Protein AF-A0A959SMU6-F1 (afdb_monomer_lite)

Foldseek 3Di:
DDDDPPDPVNVVVPPVVPPPPDDDDDDPDDDDDPDDPDPPPPPPAPPPVDDDLVLLVQLLVCLLPPLPSVCVSCVVPLVSLQRWDDPPPRQIAGSLLNNLLQLVPVSNVVSVVSPHDDDLSNCLLQLVQVVNVVVCVVPPPPQVDAGGPRHGSVSSLVSSLPDPPDDPVSNVSSVSSD

pLDDT: mean 85.76, std 20.73, range [38.62, 98.88]

Secondary structure (DSSP, 8-state):
-------HHHHHHHGGGSSS-S--------------------PPPTTTTSPPHHHHHHHHHHTTT-HHHHHHHHSS-GGGGG-EEE-STT-EEEHHHHHHHTT-HHHHHHHHHTT----HHHHHHTT-HHHHHHHHHHSTTGGGS--GGG--HHHHHHHHHT-TT--HHHHHHHHHH-

Radius of gyration: 25.71 Å; chains: 1; bounding box: 50×58×74 Å

Structure (mmCIF, N/CA/C/O backbone):
data_AF-A0A959SMU6-F1
#
_entry.id   AF-A0A959SMU6-F1
#
loop_
_atom_site.group_PDB
_atom_site.id
_atom_site.type_symbol
_atom_site.label_atom_id
_atom_site.label_alt_id
_atom_site.label_comp_id
_atom_site.label_asym_id
_atom_site.label_entity_id
_atom_site.label_seq_id
_atom_site.pdbx_PDB_ins_code
_atom_site.Cartn_x
_atom_site.Cartn_y
_atom_site.Cartn_z
_atom_site.occupancy
_atom_site.B_iso_or_equiv
_atom_site.auth_seq_id
_atom_site.auth_comp_id
_atom_site.auth_asym_id
_atom_site.auth_atom_id
_atom_site.pdbx_PDB_model_num
ATOM 1 N N . MET A 1 1 ? 10.923 -44.252 -42.908 1.00 39.34 1 MET A N 1
ATOM 2 C CA . MET A 1 1 ? 10.454 -42.851 -42.969 1.00 39.34 1 MET A CA 1
ATOM 3 C C . MET A 1 1 ? 10.438 -42.314 -41.547 1.00 39.34 1 MET A C 1
ATOM 5 O O . MET A 1 1 ? 9.767 -42.913 -40.720 1.00 39.34 1 MET A O 1
ATOM 9 N N . LYS A 1 2 ? 11.254 -41.305 -41.221 1.00 38.62 2 LYS A N 1
ATOM 10 C CA . LYS A 1 2 ? 11.229 -40.642 -39.906 1.00 38.62 2 LYS A CA 1
ATOM 11 C C . LYS A 1 2 ? 10.403 -39.368 -40.056 1.00 38.62 2 LYS A C 1
ATOM 13 O O . LYS A 1 2 ? 10.757 -38.531 -40.881 1.00 38.62 2 LYS A O 1
ATOM 18 N N . GLU A 1 3 ? 9.311 -39.255 -39.309 1.00 47.16 3 GLU A N 1
ATOM 19 C CA . GLU A 1 3 ? 8.540 -38.016 -39.240 1.00 47.16 3 GLU A CA 1
ATOM 20 C C . GLU A 1 3 ? 9.374 -36.915 -38.582 1.00 47.16 3 GLU A C 1
ATOM 22 O O . GLU A 1 3 ? 9.915 -37.083 -37.487 1.00 47.16 3 GLU A O 1
ATOM 27 N N . VAL A 1 4 ? 9.487 -35.782 -39.270 1.00 52.59 4 VAL A N 1
ATOM 28 C CA . VAL A 1 4 ? 10.087 -34.566 -38.729 1.00 52.59 4 VAL A CA 1
ATOM 29 C C . VAL A 1 4 ? 8.978 -33.802 -38.015 1.00 52.59 4 VAL A C 1
ATOM 31 O O . VAL A 1 4 ? 8.171 -33.121 -38.644 1.00 52.59 4 VAL A O 1
ATOM 34 N N . LEU A 1 5 ? 8.929 -33.922 -36.689 1.00 50.06 5 LEU A N 1
ATOM 35 C CA . LEU A 1 5 ? 8.066 -33.096 -35.848 1.00 50.06 5 LEU A CA 1
ATOM 36 C C . LEU A 1 5 ? 8.572 -31.648 -35.889 1.00 50.06 5 LEU A C 1
ATOM 38 O O . LEU A 1 5 ? 9.516 -31.272 -35.190 1.00 50.06 5 LEU A O 1
ATOM 42 N N . LEU A 1 6 ? 7.937 -30.830 -36.726 1.00 58.22 6 LEU A N 1
ATOM 43 C CA . LEU A 1 6 ? 8.112 -29.381 -36.744 1.00 58.22 6 LEU A CA 1
ATOM 44 C C . LEU A 1 6 ? 7.655 -28.800 -35.399 1.00 58.22 6 LEU A C 1
ATOM 46 O O . LEU A 1 6 ? 6.473 -28.587 -35.138 1.00 58.22 6 LEU A O 1
ATOM 50 N N . SER A 1 7 ? 8.621 -28.554 -34.517 1.00 63.66 7 SER A N 1
ATOM 51 C CA . SER A 1 7 ? 8.397 -27.856 -33.254 1.00 63.66 7 SER A CA 1
ATOM 52 C C . SER A 1 7 ? 7.953 -26.417 -33.514 1.00 63.66 7 SER A C 1
ATOM 54 O O . SER A 1 7 ? 8.547 -25.711 -34.330 1.00 63.66 7 SER A O 1
ATOM 56 N N . ARG A 1 8 ? 6.975 -25.929 -32.739 1.00 58.28 8 ARG A N 1
ATOM 57 C CA . ARG A 1 8 ? 6.552 -24.514 -32.743 1.00 58.28 8 ARG A CA 1
ATOM 58 C C . ARG A 1 8 ? 7.729 -23.548 -32.523 1.00 58.28 8 ARG A C 1
ATOM 60 O O . ARG A 1 8 ? 7.699 -22.429 -33.022 1.00 58.28 8 ARG A O 1
ATOM 67 N N . ARG A 1 9 ? 8.803 -23.996 -31.854 1.00 53.31 9 ARG A N 1
ATOM 68 C CA . ARG A 1 9 ? 10.051 -23.225 -31.689 1.00 53.31 9 ARG A CA 1
ATOM 69 C C . ARG A 1 9 ? 10.845 -23.063 -32.992 1.00 53.31 9 ARG A C 1
ATOM 71 O O . ARG A 1 9 ? 11.524 -22.054 -33.145 1.00 53.31 9 ARG A O 1
ATOM 78 N N . ALA A 1 10 ? 10.764 -24.016 -33.923 1.00 51.41 10 ALA A N 1
ATOM 79 C CA . ALA A 1 10 ? 11.402 -23.911 -35.237 1.00 51.41 10 ALA A CA 1
ATOM 80 C C . ALA A 1 10 ? 10.640 -22.937 -36.151 1.00 51.41 10 ALA A C 1
ATOM 82 O O . ALA A 1 10 ? 11.261 -22.135 -36.841 1.00 51.41 10 ALA A O 1
ATOM 83 N N . ALA A 1 11 ? 9.303 -22.939 -36.078 1.00 54.78 11 ALA A N 1
ATOM 84 C CA . ALA A 1 11 ? 8.460 -22.034 -36.859 1.00 54.78 11 ALA A CA 1
ATOM 85 C C . ALA A 1 11 ? 8.679 -20.556 -36.479 1.00 54.78 11 ALA A C 1
ATOM 87 O O . ALA A 1 11 ? 8.847 -19.722 -37.361 1.00 54.78 11 ALA A O 1
ATOM 88 N N . VAL A 1 12 ? 8.780 -20.228 -35.184 1.00 55.06 12 VAL A N 1
ATOM 89 C CA . VAL A 1 12 ? 8.975 -18.836 -34.722 1.00 55.06 12 VAL A CA 1
ATOM 90 C C . VAL A 1 12 ? 10.364 -18.285 -35.073 1.00 55.06 12 VAL A C 1
ATOM 92 O O . VAL A 1 12 ? 10.488 -17.105 -35.388 1.00 55.06 12 VAL A O 1
ATOM 95 N N . LYS A 1 13 ? 11.406 -19.130 -35.111 1.00 41.19 13 LYS A N 1
ATOM 96 C CA . LYS A 1 13 ? 12.736 -18.709 -35.592 1.00 41.19 13 LYS A CA 1
ATOM 97 C C . LYS A 1 13 ? 12.773 -18.443 -37.102 1.00 41.19 13 LYS A C 1
ATOM 99 O O . LYS A 1 13 ? 13.633 -17.698 -37.555 1.00 41.19 13 LYS A O 1
ATOM 104 N N . SER A 1 14 ? 11.848 -19.015 -37.876 1.00 47.09 14 SER A N 1
ATOM 105 C CA . SER A 1 14 ? 11.780 -18.812 -39.331 1.00 47.09 14 SER A CA 1
ATOM 106 C C . SER A 1 14 ? 10.988 -17.571 -39.766 1.00 47.09 14 SER A C 1
ATOM 108 O O . SER A 1 14 ? 11.136 -17.127 -40.902 1.00 47.0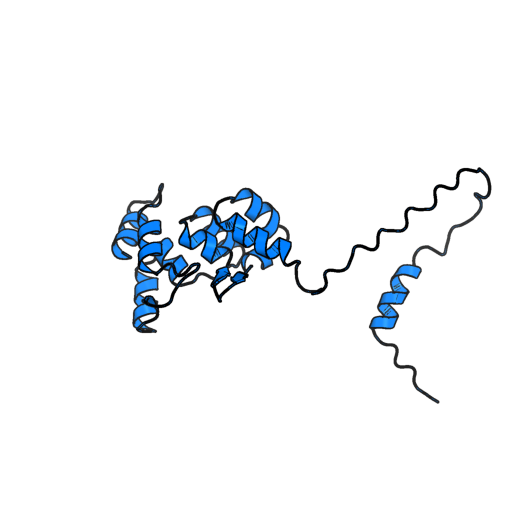9 14 SER A O 1
ATOM 110 N N . THR A 1 15 ? 10.198 -16.952 -38.881 1.00 50.00 15 THR A N 1
ATOM 111 C CA . THR A 1 15 ? 9.317 -15.827 -39.254 1.00 50.00 15 THR A CA 1
ATOM 112 C C . THR A 1 15 ? 10.039 -14.478 -39.370 1.00 50.00 15 THR A C 1
ATOM 114 O O . THR A 1 15 ? 9.509 -13.556 -39.982 1.00 50.00 15 THR A O 1
ATOM 117 N N . LEU A 1 16 ? 11.268 -14.356 -38.857 1.00 45.34 16 LEU A N 1
ATOM 118 C CA . LEU A 1 16 ? 12.081 -13.135 -38.982 1.00 45.34 16 LEU A CA 1
ATOM 119 C C . LEU A 1 16 ? 12.863 -13.033 -40.305 1.00 45.34 16 LEU A C 1
ATOM 121 O O . LEU A 1 16 ? 13.389 -11.968 -40.609 1.00 45.34 16 LEU A O 1
ATOM 125 N N . LEU A 1 17 ? 12.894 -14.091 -41.127 1.00 47.09 17 LEU A N 1
ATOM 126 C CA . LEU A 1 17 ? 13.525 -14.065 -42.458 1.00 47.09 17 LEU A CA 1
ATOM 127 C C . LEU A 1 17 ? 12.532 -13.877 -43.626 1.00 47.09 17 LEU A C 1
ATOM 129 O O . LEU A 1 17 ? 12.946 -13.837 -44.782 1.00 47.09 17 LEU A O 1
ATOM 133 N N . GLY A 1 18 ? 11.228 -13.756 -43.355 1.00 45.62 18 GLY A N 1
ATOM 134 C CA . GLY A 1 18 ? 10.180 -13.862 -44.381 1.00 45.62 18 GLY A CA 1
ATOM 135 C C . GLY A 1 18 ? 9.705 -12.571 -45.061 1.00 45.62 18 GLY A C 1
ATOM 136 O O . GLY A 1 18 ? 8.847 -12.660 -45.932 1.00 45.62 18 GLY A O 1
ATOM 137 N N . MET A 1 19 ? 10.208 -11.383 -44.704 1.00 45.28 19 MET A N 1
ATOM 138 C CA . MET A 1 19 ? 9.685 -10.104 -45.234 1.00 45.28 19 MET A CA 1
ATOM 139 C C . MET A 1 19 ? 10.745 -9.150 -45.817 1.00 45.28 19 MET A C 1
ATOM 141 O O . MET A 1 19 ? 10.598 -7.938 -45.723 1.00 45.28 19 MET A O 1
ATOM 145 N N . VAL A 1 20 ? 11.807 -9.661 -46.457 1.00 47.06 20 VAL A N 1
ATOM 146 C CA . VAL A 1 20 ? 12.738 -8.798 -47.236 1.00 47.06 20 VAL A CA 1
ATOM 147 C C . VAL A 1 20 ? 13.044 -9.324 -48.650 1.00 47.06 20 VAL A C 1
ATOM 149 O O . VAL A 1 20 ? 13.714 -8.668 -49.441 1.00 47.06 20 VAL A O 1
ATOM 152 N N . ALA A 1 21 ? 12.499 -10.468 -49.056 1.00 46.81 21 ALA A N 1
ATOM 153 C CA . ALA A 1 21 ? 12.715 -10.984 -50.404 1.00 46.81 21 ALA A CA 1
ATOM 154 C C . ALA A 1 21 ? 11.563 -10.588 -51.340 1.00 46.81 21 ALA A C 1
ATOM 156 O O . ALA A 1 21 ? 10.687 -11.409 -51.536 1.00 46.81 21 ALA A O 1
ATOM 157 N N . VAL A 1 22 ? 11.541 -9.349 -51.854 1.00 45.78 22 VAL A N 1
ATOM 158 C CA . VAL A 1 22 ? 11.225 -8.957 -53.257 1.00 45.78 22 VAL A CA 1
ATOM 159 C C . VAL A 1 22 ? 11.304 -7.423 -53.339 1.00 45.78 22 VAL A C 1
ATOM 161 O O . VAL A 1 22 ? 10.294 -6.745 -53.184 1.00 45.78 22 VAL A O 1
ATOM 164 N N . SER A 1 23 ? 12.502 -6.865 -53.552 1.00 39.53 23 SER A N 1
ATOM 165 C CA . SER A 1 23 ? 12.767 -5.691 -54.419 1.00 39.53 23 SER A CA 1
ATOM 166 C C . SER A 1 23 ? 14.215 -5.207 -54.250 1.00 39.53 23 SER A C 1
ATOM 168 O O . SER A 1 23 ? 14.503 -4.236 -53.562 1.00 39.53 23 SER A O 1
ATOM 170 N N . LEU A 1 24 ? 15.151 -5.886 -54.916 1.00 43.72 24 LEU A N 1
ATOM 171 C CA . LEU A 1 24 ? 16.434 -5.285 -55.283 1.00 43.72 24 LEU A CA 1
ATOM 172 C C . LEU A 1 24 ? 16.478 -5.205 -56.807 1.00 43.72 24 LEU A C 1
ATOM 174 O O . LEU A 1 24 ? 16.396 -6.233 -57.481 1.00 43.72 24 LEU A O 1
ATOM 178 N N . PRO A 1 25 ? 16.643 -3.992 -57.345 1.00 44.50 25 PRO A N 1
ATOM 179 C CA . PRO A 1 25 ? 17.840 -3.808 -58.142 1.00 44.50 25 PRO A CA 1
ATOM 180 C C . PRO A 1 25 ? 18.620 -2.553 -57.735 1.00 44.50 25 PRO A C 1
ATOM 182 O O . PRO A 1 25 ? 18.073 -1.472 -57.563 1.00 44.50 25 PRO A O 1
ATOM 185 N N . ASN A 1 26 ? 19.939 -2.744 -57.693 1.00 47.50 26 ASN A N 1
ATOM 186 C CA . ASN A 1 26 ? 20.987 -1.742 -57.872 1.00 47.50 26 ASN A CA 1
ATOM 187 C C . ASN A 1 26 ? 21.123 -0.634 -56.821 1.00 47.50 26 ASN A C 1
ATOM 189 O O . ASN A 1 26 ? 20.633 0.473 -57.002 1.00 47.50 26 ASN A O 1
ATOM 193 N N . LEU A 1 27 ? 22.001 -0.874 -55.843 1.00 44.03 27 LEU A N 1
ATOM 194 C CA . LEU A 1 27 ? 22.952 0.157 -55.419 1.00 44.03 27 LEU A CA 1
ATOM 195 C C . LEU A 1 27 ? 24.261 -0.477 -54.918 1.00 44.03 27 LEU A C 1
ATOM 197 O O . LEU A 1 27 ? 24.627 -0.404 -53.750 1.00 44.03 27 LEU A O 1
ATOM 201 N N . VAL A 1 28 ? 24.995 -1.122 -55.825 1.00 49.69 28 VAL A N 1
ATOM 202 C CA . VAL A 1 28 ? 26.438 -1.302 -55.630 1.00 49.69 28 VAL A CA 1
ATOM 203 C C . VAL A 1 28 ? 27.097 -0.045 -56.176 1.00 49.69 28 VAL A C 1
ATOM 205 O O . VAL A 1 28 ? 27.111 0.131 -57.392 1.00 49.69 28 VAL A O 1
ATOM 208 N N . ARG A 1 29 ? 27.601 0.809 -55.267 1.00 46.53 29 ARG A N 1
ATOM 209 C CA . ARG A 1 29 ? 28.796 1.677 -55.394 1.00 46.53 29 ARG A CA 1
ATOM 210 C C . ARG A 1 29 ? 28.621 3.031 -54.693 1.00 46.53 29 ARG A C 1
ATOM 212 O O . ARG A 1 29 ? 28.177 3.993 -55.304 1.00 46.53 29 ARG A O 1
ATOM 219 N N . ALA A 1 30 ? 29.101 3.117 -53.456 1.00 40.69 30 ALA A N 1
ATOM 220 C CA . ALA A 1 30 ? 29.980 4.189 -52.973 1.00 40.69 30 ALA A CA 1
ATOM 221 C C . ALA A 1 30 ? 30.479 3.807 -51.572 1.00 40.69 30 ALA A C 1
ATOM 223 O O . ALA A 1 30 ? 29.719 3.297 -50.755 1.00 40.69 30 ALA A O 1
ATOM 224 N N . GLY A 1 31 ? 31.782 3.971 -51.345 1.00 47.34 31 GLY A N 1
ATOM 225 C CA . GLY A 1 31 ? 32.469 3.531 -50.138 1.00 47.34 31 GLY A CA 1
ATOM 226 C C . GLY A 1 31 ? 32.084 4.317 -48.888 1.00 47.34 31 GLY A C 1
ATOM 227 O O . GLY A 1 31 ? 31.673 5.472 -48.954 1.00 47.34 31 GLY A O 1
ATOM 228 N N . GLY A 1 32 ? 32.257 3.652 -47.749 1.00 41.91 32 GLY A N 1
ATOM 229 C CA . GLY A 1 32 ? 31.905 4.155 -46.425 1.00 41.91 32 GLY A CA 1
ATOM 230 C C . GLY A 1 32 ? 31.161 3.084 -45.642 1.00 41.91 32 GLY A C 1
ATOM 231 O O . GLY A 1 32 ? 29.993 3.256 -45.315 1.00 41.91 32 GLY A O 1
ATOM 232 N N . GLY A 1 33 ? 31.812 1.941 -45.409 1.00 40.38 33 GLY A N 1
ATOM 233 C CA . GLY A 1 33 ? 31.248 0.831 -44.645 1.00 40.38 33 GLY A CA 1
ATOM 234 C C . GLY A 1 33 ? 31.089 1.196 -43.173 1.00 40.38 33 GLY A C 1
ATOM 235 O O . GLY A 1 33 ? 31.888 0.778 -42.344 1.00 40.38 33 GLY A O 1
ATOM 236 N N . ALA A 1 34 ? 30.047 1.952 -42.838 1.00 49.19 34 ALA A N 1
ATOM 237 C CA . ALA A 1 34 ? 29.412 1.795 -41.546 1.00 49.19 34 ALA A CA 1
ATOM 238 C C . ALA A 1 34 ? 28.664 0.463 -41.624 1.00 49.19 34 ALA A C 1
ATOM 240 O O . ALA A 1 34 ? 27.663 0.346 -42.333 1.00 49.19 34 ALA A O 1
ATOM 241 N N . ALA A 1 35 ? 29.204 -0.564 -40.965 1.00 52.44 35 ALA A N 1
ATOM 242 C CA . ALA A 1 35 ? 28.466 -1.796 -40.741 1.00 52.44 35 ALA A CA 1
ATOM 243 C C . ALA A 1 35 ? 27.062 -1.429 -40.225 1.00 52.44 35 ALA A C 1
ATOM 245 O O . ALA A 1 35 ? 26.954 -0.504 -39.407 1.00 52.44 35 ALA A O 1
ATOM 246 N N . PRO A 1 36 ? 25.989 -2.099 -40.684 1.00 51.53 36 PRO A N 1
ATOM 247 C CA . PRO A 1 36 ? 24.702 -1.939 -40.029 1.00 51.53 36 PRO A CA 1
ATOM 248 C C . PRO A 1 36 ? 24.954 -2.220 -38.551 1.00 51.53 36 PRO A C 1
ATOM 250 O O . PRO A 1 36 ? 25.558 -3.247 -38.232 1.00 51.53 36 PRO A O 1
ATOM 253 N N . ARG A 1 37 ? 24.595 -1.279 -37.664 1.00 53.97 37 ARG A N 1
ATOM 254 C CA . ARG A 1 37 ? 24.601 -1.549 -36.225 1.00 53.97 37 ARG A CA 1
ATOM 255 C C . ARG A 1 37 ? 23.771 -2.807 -36.066 1.00 53.97 37 ARG A C 1
ATOM 257 O O . ARG A 1 37 ? 22.560 -2.772 -36.286 1.00 53.97 37 ARG A O 1
ATOM 264 N N . LEU A 1 38 ? 24.460 -3.917 -35.811 1.00 49.44 38 LEU A N 1
ATOM 265 C CA . LEU A 1 38 ? 23.845 -5.158 -35.399 1.00 49.44 38 LEU A CA 1
ATOM 266 C C . LEU A 1 38 ? 22.915 -4.741 -34.274 1.00 49.44 38 LEU A C 1
ATOM 268 O O . LEU A 1 38 ? 23.357 -4.048 -33.356 1.00 49.44 38 LEU A O 1
ATOM 272 N N . LEU A 1 39 ? 21.628 -5.035 -34.449 1.00 53.38 39 LEU A N 1
ATOM 273 C CA . LEU A 1 39 ? 20.633 -4.929 -33.397 1.00 53.38 39 LEU A CA 1
ATOM 274 C C . LEU A 1 39 ? 21.317 -5.466 -32.147 1.00 53.38 39 LEU A C 1
ATOM 276 O O . LEU A 1 39 ? 21.690 -6.638 -32.128 1.00 53.38 39 LEU A O 1
ATOM 280 N N . GLU A 1 40 ? 21.605 -4.584 -31.194 1.00 58.16 40 GLU A N 1
ATOM 281 C CA . GLU A 1 40 ? 22.103 -4.996 -29.894 1.00 58.16 40 GLU A CA 1
ATOM 282 C C . GLU A 1 40 ? 21.049 -5.987 -29.416 1.00 58.16 40 GLU A C 1
ATOM 284 O O . GLU A 1 40 ? 19.876 -5.618 -29.302 1.00 58.16 40 GLU A O 1
ATOM 289 N N . GLU A 1 41 ? 21.407 -7.275 -29.366 1.00 60.28 41 GLU A N 1
ATOM 290 C CA . GLU A 1 41 ? 20.482 -8.330 -28.976 1.00 60.28 41 GLU A CA 1
ATOM 291 C C . GLU A 1 41 ? 20.037 -7.955 -27.573 1.00 60.28 41 GLU A C 1
ATOM 293 O O . GLU A 1 41 ? 20.796 -8.132 -26.625 1.00 60.28 41 GLU A O 1
ATOM 298 N N . ALA A 1 42 ? 18.858 -7.334 -27.465 1.00 67.50 42 ALA A N 1
ATOM 299 C CA . ALA A 1 42 ? 18.312 -6.917 -26.192 1.00 67.50 42 ALA A CA 1
ATOM 300 C C . ALA A 1 42 ? 18.322 -8.158 -25.308 1.00 67.50 42 ALA A C 1
ATOM 302 O O . ALA A 1 42 ? 17.638 -9.141 -25.616 1.00 67.50 42 ALA A O 1
ATOM 303 N N . GLU A 1 43 ? 19.186 -8.141 -24.292 1.00 78.62 43 GLU A N 1
ATOM 304 C CA . GLU A 1 43 ? 19.437 -9.311 -23.473 1.00 78.62 43 GLU A CA 1
ATOM 305 C C . GLU A 1 43 ? 18.102 -9.716 -22.854 1.00 78.62 43 GLU A C 1
ATOM 307 O O . GLU A 1 43 ? 17.441 -8.938 -22.161 1.00 78.62 43 GLU A O 1
ATOM 312 N N . ILE A 1 44 ? 17.631 -10.910 -23.209 1.00 83.06 44 ILE A N 1
ATOM 313 C CA . ILE A 1 44 ? 16.324 -11.368 -22.761 1.00 83.06 44 ILE A CA 1
ATOM 314 C C . ILE A 1 44 ? 16.436 -11.591 -21.258 1.00 83.06 44 ILE A C 1
ATOM 316 O O . ILE A 1 44 ? 17.222 -12.429 -20.817 1.00 83.06 44 ILE A O 1
ATOM 320 N N . PHE A 1 45 ? 15.627 -10.862 -20.486 1.00 87.81 45 PHE A N 1
ATOM 321 C CA . PHE A 1 45 ? 15.574 -11.005 -19.035 1.00 87.81 45 PHE A CA 1
ATOM 322 C C . PHE A 1 45 ? 15.508 -12.486 -18.640 1.00 87.81 45 PHE A C 1
ATOM 324 O O . PHE A 1 45 ? 14.676 -13.239 -19.149 1.00 87.81 45 PHE A O 1
ATOM 331 N N . HIS A 1 46 ? 16.375 -12.906 -17.719 1.00 90.81 46 HIS A N 1
ATOM 332 C CA . HIS A 1 46 ? 16.613 -14.322 -17.420 1.00 90.81 46 HIS A CA 1
ATOM 333 C C . HIS A 1 46 ? 15.362 -15.104 -16.971 1.00 90.81 46 HIS A C 1
ATOM 335 O O . HIS A 1 46 ? 15.326 -16.328 -17.103 1.00 90.81 46 HIS A O 1
ATOM 341 N N . ARG A 1 47 ? 14.318 -14.422 -16.471 1.00 92.00 47 ARG A N 1
ATOM 342 C CA . ARG A 1 47 ? 13.035 -15.043 -16.085 1.00 92.00 47 ARG A CA 1
ATOM 343 C C . ARG A 1 47 ? 11.924 -14.873 -17.116 1.00 92.00 47 ARG A C 1
ATOM 345 O O . ARG A 1 47 ? 10.771 -15.179 -16.796 1.00 92.00 47 ARG A O 1
ATOM 352 N N . TYR A 1 48 ? 12.223 -14.380 -18.317 1.00 88.88 48 TYR A N 1
ATOM 353 C CA . TYR A 1 48 ? 11.243 -14.249 -19.393 1.00 88.88 48 TYR A CA 1
ATOM 354 C C . TYR A 1 48 ? 10.440 -15.560 -19.547 1.00 88.88 48 TYR A C 1
ATOM 356 O O . TYR A 1 48 ? 11.036 -16.641 -19.581 1.00 88.88 48 TYR A O 1
ATOM 364 N N . PRO A 1 49 ? 9.094 -15.509 -19.622 1.00 91.75 49 PRO A N 1
ATOM 365 C CA . PRO A 1 49 ? 8.248 -14.337 -19.883 1.00 91.75 49 PRO A CA 1
ATOM 366 C C . PRO A 1 49 ? 7.812 -13.528 -18.646 1.00 91.75 49 PRO A C 1
ATOM 368 O O . PRO A 1 49 ? 6.898 -12.712 -18.753 1.00 91.75 49 PRO A O 1
ATOM 371 N N . SER A 1 50 ? 8.421 -13.740 -17.476 1.00 93.25 50 SER A N 1
ATOM 372 C CA . SER A 1 50 ? 8.168 -12.902 -16.293 1.00 93.25 50 SER A CA 1
ATOM 373 C C . SER A 1 50 ? 8.596 -11.453 -16.541 1.00 93.25 50 SER A C 1
ATOM 375 O O . SER A 1 50 ? 9.494 -11.191 -17.342 1.00 93.25 50 SER A O 1
ATOM 377 N N . ILE A 1 51 ? 7.956 -10.520 -15.836 1.00 93.00 51 ILE A N 1
ATOM 378 C CA . ILE A 1 51 ? 8.358 -9.110 -15.834 1.00 93.00 51 ILE A CA 1
ATOM 379 C C . ILE A 1 51 ? 9.709 -8.976 -15.122 1.00 93.00 51 ILE A C 1
ATOM 381 O O . ILE A 1 51 ? 9.978 -9.722 -14.183 1.00 93.00 51 ILE A O 1
ATOM 385 N N . ASP A 1 52 ? 10.531 -8.035 -15.586 1.00 94.31 52 ASP A N 1
ATOM 386 C CA . ASP A 1 52 ? 11.811 -7.692 -14.971 1.00 94.31 52 ASP A CA 1
ATOM 387 C C . ASP A 1 52 ? 11.638 -7.323 -13.487 1.00 94.31 52 ASP A C 1
ATOM 389 O O . ASP A 1 52 ? 10.803 -6.486 -13.127 1.00 94.31 52 ASP A O 1
ATOM 393 N N . ASP A 1 53 ? 12.445 -7.943 -12.630 1.00 95.06 53 ASP A N 1
ATOM 394 C CA . ASP A 1 53 ? 12.441 -7.737 -11.182 1.00 95.06 53 ASP A CA 1
ATOM 395 C C . ASP A 1 53 ? 12.724 -6.261 -10.814 1.00 95.06 53 ASP A C 1
ATOM 397 O O . ASP A 1 53 ? 12.179 -5.742 -9.835 1.00 95.06 53 ASP A O 1
ATOM 401 N N . ALA A 1 54 ? 13.492 -5.533 -11.635 1.00 95.69 54 ALA A N 1
ATOM 402 C CA . ALA A 1 54 ? 13.727 -4.101 -11.458 1.00 95.69 54 ALA A CA 1
ATOM 403 C C . ALA A 1 54 ? 12.442 -3.275 -11.637 1.00 95.69 54 ALA A C 1
ATOM 405 O O . ALA A 1 54 ? 12.219 -2.305 -10.912 1.00 95.69 54 ALA A O 1
ATOM 406 N N . ILE A 1 55 ? 11.554 -3.671 -12.555 1.00 97.00 55 ILE A N 1
ATOM 407 C CA . ILE A 1 55 ? 10.257 -3.006 -12.744 1.00 97.00 55 ILE A CA 1
ATOM 408 C C . ILE A 1 55 ? 9.351 -3.296 -11.544 1.00 97.00 55 ILE A C 1
ATOM 410 O O . ILE A 1 55 ? 8.727 -2.379 -11.009 1.00 97.00 55 ILE A O 1
ATOM 414 N N . VAL A 1 56 ? 9.303 -4.553 -11.092 1.00 98.00 56 VAL A N 1
ATOM 415 C CA . VAL A 1 56 ? 8.483 -4.969 -9.941 1.00 98.00 56 VAL A CA 1
ATOM 416 C C . VAL A 1 56 ? 8.899 -4.217 -8.676 1.00 98.00 56 VAL A C 1
ATOM 418 O O . VAL A 1 56 ? 8.053 -3.585 -8.041 1.00 98.00 56 VAL A O 1
ATOM 421 N N . SER A 1 57 ? 10.191 -4.227 -8.341 1.00 98.31 57 SER A N 1
ATOM 422 C CA . SER A 1 57 ? 10.719 -3.518 -7.169 1.00 98.31 57 SER A CA 1
ATOM 423 C C . SER A 1 57 ? 10.503 -2.007 -7.260 1.00 98.31 57 SER A C 1
ATOM 425 O O . SER A 1 57 ? 10.125 -1.385 -6.269 1.00 98.31 57 SER A O 1
ATOM 427 N N . THR A 1 58 ? 10.641 -1.417 -8.454 1.00 98.69 58 THR A N 1
ATOM 428 C CA . THR A 1 58 ? 10.378 0.013 -8.667 1.00 98.69 58 THR A CA 1
ATOM 429 C C . THR A 1 58 ? 8.919 0.362 -8.384 1.00 98.69 58 THR A C 1
ATOM 431 O O . THR A 1 58 ? 8.665 1.340 -7.68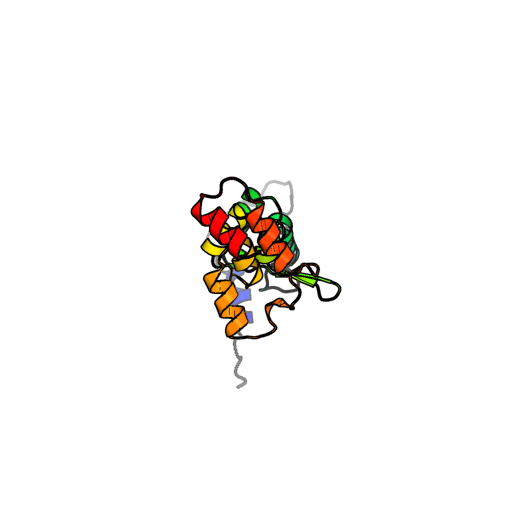4 1.00 98.69 58 THR A O 1
ATOM 434 N N . VAL A 1 59 ? 7.950 -0.426 -8.865 1.00 98.81 59 VAL A N 1
ATOM 435 C CA . VAL A 1 59 ? 6.524 -0.163 -8.596 1.00 98.81 59 VAL A CA 1
ATOM 436 C C . VAL A 1 59 ? 6.223 -0.243 -7.099 1.00 98.81 59 VAL A C 1
ATOM 438 O O . VAL A 1 59 ? 5.558 0.650 -6.569 1.00 98.81 59 VAL A O 1
ATOM 441 N N . VAL A 1 60 ? 6.728 -1.265 -6.397 1.00 98.81 60 VAL A N 1
ATOM 442 C CA . VAL A 1 60 ? 6.512 -1.410 -4.945 1.00 98.81 60 VAL A CA 1
ATOM 443 C C . VAL A 1 60 ? 7.176 -0.262 -4.181 1.00 98.81 60 VAL A C 1
ATOM 445 O O . VAL A 1 60 ? 6.511 0.430 -3.412 1.00 98.81 60 VAL A O 1
ATOM 448 N N . GLY A 1 61 ? 8.444 0.038 -4.472 1.00 98.75 61 GLY A N 1
ATOM 449 C CA . GLY A 1 61 ? 9.174 1.141 -3.848 1.00 98.75 61 GLY A CA 1
ATOM 450 C C . GLY A 1 61 ? 8.491 2.495 -4.062 1.00 98.75 61 GLY A C 1
ATOM 451 O O . GLY A 1 61 ? 8.265 3.233 -3.106 1.00 98.75 61 GLY A O 1
ATOM 452 N N . LYS A 1 62 ? 8.068 2.802 -5.293 1.00 98.88 62 LYS A N 1
ATOM 453 C CA . LYS A 1 62 ? 7.374 4.057 -5.626 1.00 98.88 62 LYS A CA 1
ATOM 454 C C . LYS A 1 62 ? 5.980 4.163 -5.014 1.00 98.88 62 LYS A C 1
ATOM 456 O O . LYS A 1 62 ? 5.537 5.274 -4.726 1.00 98.88 62 LYS A O 1
ATOM 461 N N . SER A 1 63 ? 5.323 3.040 -4.725 1.00 98.88 63 SER A N 1
ATOM 462 C CA . SER A 1 63 ? 3.995 3.031 -4.096 1.00 98.88 63 SER A CA 1
ATOM 463 C C . SER A 1 63 ? 3.973 3.597 -2.672 1.00 98.88 63 SER A C 1
ATOM 465 O O . SER A 1 63 ? 2.904 3.934 -2.168 1.00 98.88 63 SER A O 1
ATOM 467 N N . HIS A 1 64 ? 5.136 3.799 -2.054 1.00 98.81 64 HIS A N 1
ATOM 468 C CA . HIS A 1 64 ? 5.253 4.516 -0.789 1.00 98.81 64 HIS A CA 1
ATOM 469 C C . HIS A 1 64 ? 5.021 6.029 -0.923 1.00 98.81 64 HIS A C 1
ATOM 471 O O . HIS A 1 64 ? 4.637 6.675 0.048 1.00 98.81 64 HIS A O 1
ATOM 477 N N . PHE A 1 65 ? 5.286 6.653 -2.079 1.00 98.62 65 PHE A N 1
ATOM 478 C CA . PHE A 1 65 ? 5.296 8.123 -2.121 1.00 98.62 65 PHE A CA 1
ATOM 479 C C . PHE A 1 65 ? 5.039 8.800 -3.475 1.00 98.62 65 PHE A C 1
ATOM 481 O O . PHE A 1 65 ? 4.783 10.005 -3.494 1.00 98.62 65 PHE A O 1
ATOM 488 N N . ASP A 1 66 ? 5.075 8.093 -4.597 1.00 98.81 66 ASP A N 1
ATOM 489 C CA . ASP A 1 66 ? 5.149 8.707 -5.926 1.00 98.81 66 ASP A CA 1
ATOM 490 C C . ASP A 1 66 ? 4.007 8.217 -6.823 1.00 98.81 66 ASP A C 1
ATOM 492 O O . ASP A 1 66 ? 4.155 7.274 -7.600 1.00 98.81 66 ASP A O 1
ATOM 496 N N . LEU A 1 67 ? 2.832 8.841 -6.677 1.00 98.81 67 LEU A N 1
ATOM 497 C CA . LEU A 1 67 ? 1.638 8.471 -7.444 1.00 98.81 67 LEU A CA 1
ATOM 498 C C . LEU A 1 67 ? 1.874 8.584 -8.953 1.00 98.81 67 LEU A C 1
ATOM 500 O O . LEU A 1 67 ? 1.432 7.713 -9.695 1.00 98.81 67 LEU A O 1
ATOM 504 N N . GLU A 1 68 ? 2.568 9.630 -9.400 1.00 98.75 68 GLU A N 1
ATOM 505 C CA . GLU A 1 68 ? 2.821 9.856 -10.821 1.00 98.75 68 GLU A CA 1
ATOM 506 C C . GLU A 1 68 ? 3.702 8.746 -11.403 1.00 98.75 68 GLU A C 1
ATOM 508 O O . GLU A 1 68 ? 3.335 8.148 -12.415 1.00 98.75 68 GLU A O 1
ATOM 513 N N . ALA A 1 69 ? 4.806 8.386 -10.738 1.00 98.69 69 ALA A N 1
ATOM 514 C CA . ALA A 1 69 ? 5.644 7.276 -11.192 1.00 98.69 69 ALA A CA 1
ATOM 515 C C . ALA A 1 69 ? 4.889 5.937 -11.180 1.00 98.69 69 ALA A C 1
ATOM 517 O O . ALA A 1 69 ? 5.021 5.140 -12.111 1.00 98.69 69 ALA A O 1
ATOM 518 N N . VAL A 1 70 ? 4.066 5.687 -10.154 1.00 98.88 70 VAL A N 1
ATOM 519 C CA . VAL A 1 70 ? 3.216 4.488 -10.103 1.00 98.88 70 VAL A CA 1
ATOM 520 C C . VAL A 1 70 ? 2.247 4.469 -11.285 1.00 98.88 70 VAL A C 1
ATOM 522 O O . VAL A 1 70 ? 2.123 3.440 -11.944 1.00 98.88 70 VAL A O 1
ATOM 525 N N . GLN A 1 71 ? 1.604 5.594 -11.603 1.00 98.81 71 GLN A N 1
ATOM 526 C CA . GLN A 1 71 ? 0.713 5.710 -12.757 1.00 98.81 71 GLN A CA 1
ATOM 527 C C . GLN A 1 71 ? 1.450 5.461 -14.073 1.00 98.81 71 GLN A C 1
ATOM 529 O O . GLN A 1 71 ? 0.995 4.655 -14.878 1.00 98.81 71 GLN A O 1
ATOM 534 N N . GLN A 1 72 ? 2.616 6.073 -14.277 1.00 98.56 72 GLN A N 1
ATOM 535 C CA . GLN A 1 72 ? 3.417 5.887 -15.491 1.00 98.56 72 GLN A CA 1
ATOM 536 C C . GLN A 1 72 ? 3.805 4.417 -15.728 1.00 98.56 72 GLN A C 1
ATOM 538 O O . GLN A 1 72 ? 3.820 3.965 -16.873 1.00 98.56 72 GLN A O 1
ATOM 543 N N . LEU A 1 73 ? 4.089 3.660 -14.662 1.00 98.38 73 LEU A N 1
ATOM 544 C CA . LEU A 1 73 ? 4.462 2.245 -14.751 1.00 98.38 73 LEU A CA 1
ATOM 545 C C . LEU A 1 73 ? 3.248 1.318 -14.903 1.00 98.38 73 LEU A C 1
ATOM 547 O O . LEU A 1 73 ? 3.281 0.375 -15.694 1.00 98.38 73 LEU A O 1
ATOM 551 N N . VAL A 1 74 ? 2.180 1.567 -14.144 1.00 98.62 74 VAL A N 1
ATOM 552 C CA . VAL A 1 74 ? 1.017 0.670 -14.051 1.00 98.62 74 VAL A CA 1
ATOM 553 C C . VAL A 1 74 ? 0.005 0.914 -15.171 1.00 98.62 74 VAL A C 1
ATOM 555 O O . VAL A 1 74 ? -0.632 -0.037 -15.613 1.00 98.62 74 VAL A O 1
ATOM 558 N N . GLU A 1 75 ? -0.145 2.139 -15.679 1.00 98.06 75 GLU A N 1
ATOM 559 C CA . GLU A 1 75 ? -1.112 2.448 -16.741 1.00 98.06 75 GLU A CA 1
ATOM 560 C C . GLU A 1 75 ? -0.925 1.589 -18.008 1.00 98.06 75 GLU A C 1
ATOM 562 O O . GLU A 1 75 ? -1.900 0.971 -18.443 1.00 98.06 75 GLU A O 1
ATOM 567 N N . PRO A 1 76 ? 0.292 1.453 -18.580 1.00 97.50 76 PRO A N 1
ATOM 568 C CA . PRO A 1 76 ? 0.508 0.587 -19.741 1.00 97.50 76 PRO A CA 1
ATOM 569 C C . PRO A 1 76 ? 0.52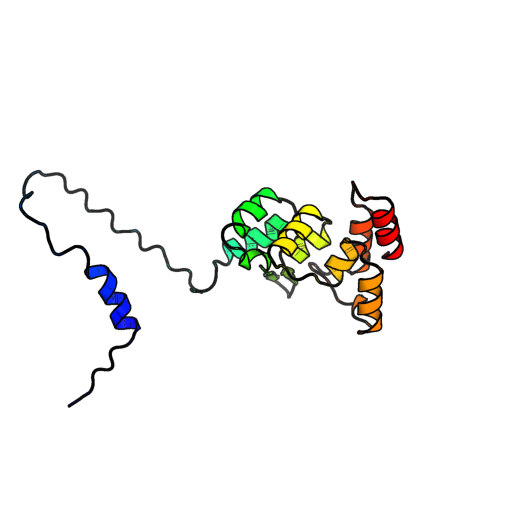7 -0.911 -19.397 1.00 97.50 76 PRO A C 1
ATOM 571 O O . PRO A 1 76 ? 0.431 -1.740 -20.303 1.00 97.50 76 PRO A O 1
ATOM 574 N N . ARG A 1 77 ? 0.682 -1.279 -18.117 1.00 96.25 77 ARG A N 1
ATOM 575 C CA . ARG A 1 77 ? 0.806 -2.666 -17.631 1.00 96.25 77 ARG A CA 1
ATOM 576 C C . ARG A 1 77 ? -0.005 -2.860 -16.338 1.00 96.25 77 ARG A C 1
ATOM 578 O O . ARG A 1 77 ? 0.591 -3.007 -15.267 1.00 96.25 77 ARG A O 1
ATOM 585 N N . PRO A 1 78 ? -1.354 -2.874 -16.392 1.00 97.31 78 PRO A N 1
ATOM 586 C CA . PRO A 1 78 ? -2.198 -2.881 -15.191 1.00 97.31 78 PRO A CA 1
ATOM 587 C C . PRO A 1 78 ? -1.947 -4.058 -14.244 1.00 97.31 78 PRO A C 1
ATOM 589 O O . PRO A 1 78 ? -2.217 -3.973 -13.048 1.00 97.31 78 PRO A O 1
ATOM 592 N N . GLU A 1 79 ? -1.390 -5.165 -14.737 1.00 96.94 79 GLU A N 1
ATOM 593 C CA . GLU A 1 79 ? -0.978 -6.280 -13.893 1.00 96.94 79 GLU A CA 1
ATOM 594 C C . GLU A 1 79 ? 0.079 -5.916 -12.840 1.00 96.94 79 GLU A C 1
ATOM 596 O O . GLU A 1 79 ? 0.125 -6.582 -11.802 1.00 96.94 79 GLU A O 1
ATOM 601 N N . LEU A 1 80 ? 0.860 -4.849 -13.055 1.00 98.38 80 LEU A N 1
ATOM 602 C CA . LEU A 1 80 ? 1.820 -4.309 -12.087 1.00 98.38 80 LEU A CA 1
ATOM 603 C C . LEU A 1 80 ? 1.151 -3.703 -10.851 1.00 98.38 80 LEU A C 1
ATOM 605 O O . LEU A 1 80 ? 1.799 -3.590 -9.817 1.00 98.38 80 LEU A O 1
ATOM 609 N N . ALA A 1 81 ? -0.154 -3.415 -10.881 1.00 98.69 81 ALA A N 1
ATOM 610 C CA . ALA A 1 81 ? -0.883 -3.029 -9.671 1.00 98.69 81 ALA A CA 1
ATOM 611 C C . ALA A 1 81 ? -0.847 -4.124 -8.585 1.00 98.69 81 ALA A C 1
ATOM 613 O O . ALA A 1 81 ? -1.034 -3.854 -7.400 1.00 98.69 81 ALA A O 1
ATOM 614 N N . ARG A 1 82 ? -0.600 -5.377 -8.991 1.00 98.38 82 ARG A N 1
ATOM 615 C CA . ARG A 1 82 ? -0.444 -6.549 -8.118 1.00 98.38 82 ARG A CA 1
ATOM 616 C C . ARG A 1 82 ? 1.025 -6.922 -7.888 1.00 98.38 82 ARG A C 1
ATOM 618 O O . ARG A 1 82 ? 1.282 -8.046 -7.467 1.00 98.38 82 ARG A O 1
ATOM 625 N N . ALA A 1 83 ? 1.968 -6.035 -8.215 1.00 98.31 83 ALA A N 1
ATOM 626 C CA . ALA A 1 83 ? 3.388 -6.255 -7.972 1.00 98.31 83 ALA A CA 1
ATOM 627 C C . ALA A 1 83 ? 3.634 -6.542 -6.486 1.00 98.31 83 ALA A C 1
ATOM 629 O O . ALA A 1 83 ? 3.083 -5.857 -5.621 1.00 98.31 83 ALA A O 1
ATOM 630 N N . THR A 1 84 ? 4.470 -7.545 -6.224 1.00 98.31 84 THR A N 1
ATOM 631 C CA . THR A 1 84 ? 4.934 -7.918 -4.889 1.00 98.31 84 THR A CA 1
ATOM 632 C C . THR A 1 84 ? 6.437 -8.113 -4.942 1.00 98.31 84 THR A C 1
ATOM 634 O O . THR A 1 84 ? 6.941 -8.756 -5.864 1.00 98.31 84 THR A O 1
ATOM 637 N N . TRP A 1 85 ? 7.133 -7.556 -3.963 1.00 98.31 85 TRP A N 1
ATOM 638 C CA . TRP A 1 85 ? 8.576 -7.577 -3.834 1.00 98.31 85 TRP A CA 1
ATOM 639 C C . TRP A 1 85 ? 8.987 -8.251 -2.524 1.00 98.31 85 TRP A C 1
ATOM 641 O O . TRP A 1 85 ? 8.304 -8.101 -1.514 1.00 98.31 85 TRP A O 1
ATOM 651 N N . ASP A 1 86 ? 10.078 -9.013 -2.563 1.00 97.19 86 ASP A N 1
ATOM 652 C CA . ASP A 1 86 ? 10.710 -9.587 -1.374 1.00 97.19 86 ASP A CA 1
ATOM 653 C C . ASP A 1 86 ? 11.843 -8.658 -0.936 1.00 97.19 86 ASP A C 1
ATOM 655 O O . ASP A 1 86 ? 12.866 -8.547 -1.619 1.00 97.19 86 ASP A O 1
ATOM 659 N N . TRP A 1 87 ? 11.681 -7.997 0.209 1.00 97.31 87 TRP A N 1
ATOM 660 C CA . TRP A 1 87 ? 12.738 -7.195 0.831 1.00 97.31 87 TRP A CA 1
ATOM 661 C C . TRP A 1 87 ? 13.809 -8.057 1.525 1.00 97.31 87 TRP A C 1
ATOM 663 O O . TRP A 1 87 ? 14.708 -7.523 2.173 1.00 97.31 87 TRP A O 1
ATOM 673 N N . SER A 1 88 ? 13.775 -9.379 1.312 1.00 96.00 88 SER A N 1
ATOM 674 C CA . SER A 1 88 ? 14.546 -10.427 1.988 1.00 96.00 88 SER A CA 1
ATOM 675 C C . SER A 1 88 ? 14.037 -10.735 3.399 1.00 96.00 88 SER A C 1
ATOM 677 O O . SER A 1 88 ? 13.153 -10.076 3.937 1.00 96.00 88 SER A O 1
ATOM 679 N N . PHE A 1 89 ? 14.571 -11.802 4.005 1.00 94.56 89 PHE A N 1
ATOM 680 C CA . PHE A 1 89 ? 14.196 -12.267 5.351 1.00 94.56 89 PHE A CA 1
ATOM 681 C C . PHE A 1 89 ? 12.694 -12.561 5.542 1.00 94.56 89 PHE A C 1
ATOM 683 O O . PHE A 1 89 ? 12.208 -12.605 6.670 1.00 94.56 89 PHE A O 1
ATOM 690 N N . GLY A 1 90 ? 11.972 -12.828 4.448 1.00 91.94 90 GLY A N 1
ATOM 691 C CA . GLY A 1 90 ? 10.541 -13.133 4.467 1.00 91.94 90 GLY A CA 1
ATOM 692 C C . GLY A 1 90 ? 9.632 -11.902 4.484 1.00 91.94 90 GLY A C 1
ATOM 693 O O . GLY A 1 90 ? 8.426 -12.058 4.678 1.00 91.94 90 GLY A O 1
ATOM 694 N N . ASP A 1 91 ? 10.180 -10.705 4.273 1.00 96.31 91 ASP A N 1
ATOM 695 C CA . ASP A 1 91 ? 9.429 -9.454 4.211 1.00 96.31 91 ASP A CA 1
ATOM 696 C C . ASP A 1 91 ? 8.860 -9.213 2.805 1.00 96.31 91 ASP A C 1
ATOM 698 O O . ASP A 1 91 ? 9.407 -8.483 1.976 1.00 96.31 91 ASP A O 1
ATOM 702 N N . TRP A 1 92 ? 7.749 -9.895 2.530 1.00 97.31 92 TRP A N 1
ATOM 703 C CA . TRP A 1 92 ? 7.016 -9.758 1.278 1.00 97.31 92 TRP A CA 1
ATOM 704 C C . TRP A 1 92 ? 6.061 -8.573 1.326 1.00 97.31 92 TRP A C 1
ATOM 706 O O . TRP A 1 92 ? 5.123 -8.537 2.126 1.00 97.31 92 TRP A O 1
ATOM 716 N N . GLU A 1 93 ? 6.214 -7.660 0.376 1.00 98.38 93 GLU A N 1
ATOM 717 C CA . GLU A 1 93 ? 5.388 -6.468 0.280 1.00 98.38 93 GLU A CA 1
ATOM 718 C C . GLU A 1 93 ? 4.762 -6.317 -1.105 1.00 98.38 93 GLU A C 1
ATOM 720 O O . GLU A 1 93 ? 5.439 -6.352 -2.127 1.00 98.38 93 GLU A O 1
ATOM 725 N N . SER A 1 94 ? 3.447 -6.101 -1.147 1.00 98.75 94 SER A N 1
ATOM 726 C CA . SER A 1 94 ? 2.764 -5.695 -2.381 1.00 98.75 94 SER A CA 1
ATOM 727 C C . SER A 1 94 ? 2.799 -4.181 -2.568 1.00 98.75 94 SER A C 1
ATOM 729 O O . SER A 1 94 ? 2.825 -3.444 -1.587 1.00 98.75 94 SER A O 1
ATOM 731 N N . ALA A 1 95 ? 2.670 -3.698 -3.805 1.00 98.81 95 ALA A N 1
ATOM 732 C CA . ALA A 1 95 ? 2.529 -2.269 -4.104 1.00 98.81 95 ALA A CA 1
ATOM 733 C C . ALA A 1 95 ? 1.396 -1.609 -3.290 1.00 98.81 95 ALA A C 1
ATOM 735 O O . ALA A 1 95 ? 1.538 -0.510 -2.759 1.00 98.81 95 ALA A O 1
ATOM 736 N N . LEU A 1 96 ? 0.272 -2.315 -3.121 1.00 98.88 96 LEU A N 1
ATOM 737 C CA . LEU A 1 96 ? -0.826 -1.843 -2.278 1.00 98.88 96 LEU A CA 1
ATOM 738 C C . LEU A 1 96 ? -0.475 -1.883 -0.782 1.00 98.88 96 LEU A C 1
ATOM 740 O O . LEU A 1 96 ? -0.932 -1.021 -0.035 1.00 98.88 96 LEU A O 1
ATOM 744 N N . GLY A 1 97 ? 0.325 -2.858 -0.345 1.00 98.56 97 GLY A N 1
ATOM 745 C CA . GLY A 1 97 ? 0.868 -2.944 1.013 1.00 98.56 97 GLY A CA 1
ATOM 746 C C . GLY A 1 97 ? 1.761 -1.752 1.353 1.00 98.56 97 GLY A C 1
ATOM 747 O O . GLY A 1 97 ? 1.506 -1.103 2.365 1.00 98.56 97 GLY A O 1
ATOM 748 N N . ALA A 1 98 ? 2.684 -1.403 0.452 1.00 98.81 98 ALA A N 1
ATOM 749 C CA . ALA A 1 98 ? 3.522 -0.207 0.535 1.00 98.81 98 ALA A CA 1
ATOM 750 C C . ALA A 1 98 ? 2.674 1.051 0.751 1.00 98.81 98 ALA A C 1
ATOM 752 O O . ALA A 1 98 ? 2.801 1.734 1.763 1.00 98.81 98 ALA A O 1
ATOM 753 N N . ALA A 1 99 ? 1.709 1.306 -0.139 1.00 98.81 99 ALA A N 1
ATOM 754 C CA . ALA A 1 99 ? 0.819 2.461 -0.009 1.00 98.81 99 ALA A CA 1
ATOM 755 C C . ALA A 1 99 ? -0.021 2.434 1.284 1.00 98.81 99 ALA A C 1
ATOM 757 O O . ALA A 1 99 ? -0.280 3.478 1.887 1.00 98.81 99 ALA A O 1
ATOM 758 N N . SER A 1 100 ? -0.458 1.246 1.717 1.00 98.56 100 SER A N 1
ATOM 759 C CA . SER A 1 100 ? -1.301 1.078 2.905 1.00 98.56 100 SER A CA 1
ATOM 760 C C . SER A 1 100 ? -0.546 1.381 4.196 1.00 98.56 100 SER A C 1
ATOM 762 O O . SER A 1 100 ? -1.099 2.055 5.062 1.00 98.56 100 SER A O 1
ATOM 764 N N . HIS A 1 101 ? 0.698 0.920 4.342 1.00 98.19 101 HIS A N 1
ATOM 765 C CA . HIS A 1 101 ? 1.420 1.086 5.602 1.00 98.19 101 HIS A CA 1
ATOM 766 C C . HIS A 1 101 ? 1.936 2.516 5.808 1.00 98.19 101 HIS A C 1
ATOM 768 O O . HIS A 1 101 ? 2.205 2.894 6.940 1.00 98.19 101 HIS A O 1
ATOM 774 N N . VAL A 1 102 ? 2.026 3.332 4.750 1.00 98.19 102 VAL A N 1
ATOM 775 C CA . VAL A 1 102 ? 2.372 4.764 4.851 1.00 98.19 102 VAL A CA 1
ATOM 776 C C . VAL A 1 102 ? 1.170 5.713 4.733 1.00 98.19 102 VAL A C 1
ATOM 778 O O . VAL A 1 102 ? 1.340 6.931 4.747 1.00 98.19 102 VAL A O 1
ATOM 781 N N . GLY A 1 103 ? -0.053 5.191 4.585 1.00 97.44 103 GLY A N 1
ATOM 782 C CA . GLY A 1 103 ? -1.271 6.010 4.520 1.00 97.44 103 GLY A CA 1
ATOM 783 C C . GLY A 1 103 ? -1.500 6.744 3.195 1.00 97.44 103 GLY A C 1
ATOM 784 O O . GLY A 1 103 ? -2.260 7.713 3.146 1.00 97.44 103 GLY A O 1
ATOM 785 N N . ARG A 1 104 ? -0.883 6.301 2.092 1.00 98.19 104 ARG A N 1
ATOM 786 C CA . ARG A 1 104 ? -1.087 6.877 0.752 1.00 98.19 104 ARG A CA 1
ATOM 787 C C . ARG A 1 104 ? -2.395 6.401 0.131 1.00 98.19 104 ARG A C 1
ATOM 789 O O . ARG A 1 104 ? -2.416 5.591 -0.794 1.00 98.19 104 ARG A O 1
ATOM 796 N N . ARG A 1 105 ? -3.509 6.924 0.656 1.00 98.06 105 ARG A N 1
ATOM 797 C CA . ARG A 1 105 ? -4.885 6.637 0.200 1.00 98.06 105 ARG A CA 1
ATOM 798 C C . ARG A 1 105 ? -5.075 6.877 -1.298 1.00 98.06 105 ARG A C 1
ATOM 800 O O . ARG A 1 105 ? -5.806 6.135 -1.943 1.00 98.06 105 ARG A O 1
ATOM 807 N N . ASP A 1 106 ? -4.423 7.895 -1.847 1.00 98.38 106 ASP A N 1
ATOM 808 C CA . ASP A 1 106 ? -4.424 8.236 -3.271 1.00 98.38 106 ASP A CA 1
ATOM 809 C C . ASP A 1 106 ? -3.804 7.123 -4.133 1.00 98.38 106 ASP A C 1
ATOM 811 O O . ASP A 1 106 ? -4.440 6.641 -5.073 1.00 98.38 106 ASP A O 1
ATOM 815 N N . ILE A 1 107 ? -2.614 6.646 -3.757 1.00 98.88 107 ILE A N 1
ATOM 816 C CA . ILE A 1 107 ? -1.928 5.533 -4.428 1.00 98.88 107 ILE A CA 1
ATOM 817 C C . ILE A 1 107 ? -2.706 4.231 -4.233 1.00 98.88 107 ILE A C 1
ATOM 819 O O . ILE A 1 107 ? -2.933 3.495 -5.193 1.00 98.88 107 ILE A O 1
ATOM 823 N N . ALA A 1 108 ? -3.176 3.961 -3.014 1.00 98.75 108 ALA A N 1
ATOM 824 C CA . ALA A 1 108 ? -3.955 2.768 -2.714 1.00 98.75 108 ALA A CA 1
ATOM 825 C C . ALA A 1 108 ? -5.249 2.704 -3.547 1.00 98.75 108 ALA A C 1
ATOM 827 O O . ALA A 1 108 ? -5.532 1.673 -4.155 1.00 98.75 108 ALA A O 1
ATOM 828 N N . ASN A 1 109 ? -6.002 3.807 -3.643 1.00 98.62 109 ASN A N 1
ATOM 829 C CA . ASN A 1 109 ? -7.202 3.884 -4.481 1.00 98.62 109 ASN A CA 1
ATOM 830 C C . ASN A 1 109 ? -6.882 3.673 -5.967 1.00 98.62 109 ASN A C 1
ATOM 832 O O . ASN A 1 109 ? -7.601 2.932 -6.639 1.00 98.62 109 ASN A O 1
ATOM 836 N N . TYR A 1 110 ? -5.798 4.272 -6.478 1.00 98.88 110 TYR A N 1
ATOM 837 C CA . TYR A 1 110 ? -5.359 4.052 -7.858 1.00 98.88 110 TYR A CA 1
ATOM 838 C C . TYR A 1 110 ? -5.044 2.574 -8.127 1.00 98.88 110 TYR A C 1
ATOM 840 O O . TYR A 1 110 ? -5.596 1.981 -9.055 1.00 98.88 110 TYR A O 1
ATOM 848 N N . LEU A 1 111 ? -4.211 1.953 -7.285 1.00 98.88 111 LEU A N 1
ATOM 849 C CA . LEU A 1 111 ? -3.824 0.548 -7.419 1.00 98.88 111 LEU A CA 1
ATOM 850 C C . LEU A 1 111 ? -5.044 -0.383 -7.353 1.00 98.88 111 LEU A C 1
ATOM 852 O O . LEU A 1 111 ? -5.162 -1.299 -8.169 1.00 98.88 111 LEU A O 1
ATOM 856 N N . ILE A 1 112 ? -5.987 -0.132 -6.438 1.00 98.81 112 ILE A N 1
ATOM 857 C CA . ILE A 1 112 ? -7.257 -0.874 -6.355 1.00 98.81 112 ILE A CA 1
ATOM 858 C C . ILE A 1 112 ? -8.061 -0.715 -7.650 1.00 98.81 112 ILE A C 1
ATOM 860 O O . ILE A 1 112 ? -8.535 -1.711 -8.198 1.00 98.81 112 ILE A O 1
ATOM 864 N N . GLY A 1 113 ? -8.150 0.503 -8.193 1.00 98.62 113 GLY A N 1
ATOM 865 C CA . GLY A 1 113 ? -8.788 0.776 -9.486 1.00 98.62 113 GLY A CA 1
ATOM 866 C C . GLY A 1 113 ? -8.141 0.040 -10.667 1.00 98.62 113 GLY A C 1
ATOM 867 O O . GLY A 1 113 ? -8.804 -0.216 -11.670 1.00 98.62 113 GLY A O 1
ATOM 868 N N . LYS A 1 114 ? -6.871 -0.360 -10.538 1.00 98.69 114 LYS A N 1
ATOM 869 C CA . LYS A 1 114 ? -6.130 -1.184 -11.510 1.00 98.69 114 LYS A CA 1
ATOM 870 C C . LYS A 1 114 ? -6.131 -2.684 -11.186 1.00 98.69 114 LYS A C 1
ATOM 872 O O . LYS A 1 114 ? -5.491 -3.470 -11.882 1.00 98.69 114 LYS A O 1
ATOM 877 N N . GLY A 1 115 ? -6.887 -3.111 -10.175 1.00 98.12 115 GLY A N 1
ATOM 878 C CA . GLY A 1 115 ? -7.074 -4.521 -9.830 1.00 98.12 115 GLY A CA 1
ATOM 879 C C . GLY A 1 115 ? -6.107 -5.063 -8.774 1.00 98.12 115 GLY A C 1
ATOM 880 O O . GLY A 1 115 ? -5.958 -6.286 -8.660 1.00 98.12 115 GLY A O 1
ATOM 881 N N . ALA A 1 116 ? -5.450 -4.194 -7.998 1.00 98.62 116 ALA A N 1
ATOM 882 C CA . ALA A 1 116 ? -4.780 -4.605 -6.767 1.00 98.62 116 ALA A CA 1
ATOM 883 C C . ALA A 1 116 ? -5.800 -5.162 -5.761 1.00 98.62 116 ALA A C 1
ATOM 885 O O . ALA A 1 116 ? -6.936 -4.693 -5.687 1.00 98.62 116 ALA A O 1
ATOM 886 N N . ARG A 1 117 ? -5.405 -6.179 -4.987 1.00 98.00 117 ARG A N 1
ATOM 887 C CA . ARG A 1 117 ? -6.294 -6.877 -4.045 1.00 98.00 117 ARG A CA 1
ATOM 888 C C . ARG A 1 117 ? -6.074 -6.348 -2.624 1.00 98.00 117 ARG A C 1
ATOM 890 O O . ARG A 1 117 ? -5.000 -6.604 -2.080 1.00 98.00 117 ARG A O 1
ATOM 897 N N . PRO A 1 118 ? -7.049 -5.647 -2.018 1.00 98.19 118 PRO A N 1
ATOM 898 C CA . PRO A 1 118 ? -6.938 -5.177 -0.641 1.00 98.19 118 PRO A CA 1
ATOM 899 C C . PRO A 1 118 ? -6.722 -6.314 0.357 1.00 98.19 118 PRO A C 1
ATOM 901 O O . PRO A 1 118 ? -7.303 -7.392 0.224 1.00 98.19 118 PRO A O 1
ATOM 904 N N . THR A 1 119 ? -5.933 -6.040 1.391 1.00 98.06 119 THR A N 1
ATOM 905 C CA . THR A 1 119 ? -5.768 -6.908 2.565 1.00 98.06 119 THR A CA 1
ATOM 906 C C . THR A 1 119 ? -6.448 -6.282 3.783 1.00 98.06 119 THR A C 1
ATOM 908 O O . THR A 1 119 ? -6.870 -5.124 3.734 1.00 98.06 119 THR A O 1
ATOM 911 N N . ILE A 1 120 ? -6.527 -7.010 4.904 1.00 98.44 120 ILE A N 1
ATOM 912 C CA . ILE A 1 120 ? -7.045 -6.464 6.172 1.00 98.44 120 ILE A CA 1
ATOM 913 C C . ILE A 1 120 ? -6.325 -5.166 6.586 1.00 98.44 120 ILE A C 1
ATOM 915 O O . ILE A 1 120 ? -6.970 -4.248 7.084 1.00 98.44 120 ILE A O 1
ATOM 919 N N . PHE A 1 121 ? -5.028 -5.043 6.287 1.00 98.62 121 PHE A N 1
ATOM 920 C CA . PHE A 1 121 ? -4.228 -3.839 6.533 1.00 98.62 121 PHE A CA 1
ATOM 921 C C . PHE A 1 121 ? -4.673 -2.653 5.676 1.00 98.62 121 PHE A C 1
ATOM 923 O O . PHE A 1 121 ? -4.811 -1.539 6.179 1.00 98.62 121 PHE A O 1
ATOM 930 N N . THR A 1 122 ? -4.976 -2.894 4.398 1.00 98.69 122 THR A N 1
ATOM 931 C CA . THR A 1 122 ? -5.558 -1.882 3.508 1.00 98.69 122 THR A CA 1
ATOM 932 C C . THR A 1 122 ? -6.920 -1.424 4.023 1.00 98.69 122 THR A C 1
ATOM 934 O O . THR A 1 122 ? -7.183 -0.226 4.087 1.00 98.69 122 THR A O 1
ATOM 937 N N . TYR A 1 123 ? -7.783 -2.357 4.442 1.00 98.69 123 TYR A N 1
ATOM 938 C CA . TYR A 1 123 ? -9.084 -2.017 5.026 1.00 98.69 123 TYR A CA 1
ATOM 939 C C . TYR A 1 123 ? -8.947 -1.214 6.324 1.00 98.69 123 TYR A C 1
ATOM 941 O O . TYR A 1 123 ? -9.709 -0.267 6.516 1.00 98.69 123 TYR A O 1
ATOM 949 N N . ALA A 1 124 ? -7.973 -1.548 7.174 1.00 98.62 124 ALA A N 1
ATOM 950 C CA . ALA A 1 124 ? -7.691 -0.803 8.396 1.00 98.62 124 ALA A CA 1
ATOM 951 C C . ALA A 1 124 ? -7.219 0.626 8.103 1.00 98.62 124 ALA A C 1
ATOM 953 O O . ALA A 1 124 ? -7.784 1.567 8.654 1.00 98.62 124 ALA A O 1
ATOM 954 N N . MET A 1 125 ? -6.275 0.807 7.173 1.00 98.62 125 MET A N 1
ATOM 955 C CA . MET A 1 125 ? -5.837 2.139 6.732 1.00 98.62 125 MET A CA 1
ATOM 956 C C . MET A 1 125 ? -6.999 2.958 6.145 1.00 98.62 125 MET A C 1
ATOM 958 O O . MET A 1 125 ? -7.112 4.158 6.395 1.00 98.62 125 MET A O 1
ATOM 962 N N . PHE A 1 126 ? -7.914 2.321 5.407 1.00 98.62 126 PHE A N 1
ATOM 963 C CA . PHE A 1 126 ? -9.093 3.004 4.875 1.00 98.62 126 PHE A CA 1
ATOM 964 C C . PHE A 1 126 ? -10.184 3.310 5.914 1.00 98.62 126 PHE A C 1
ATOM 966 O O . PHE A 1 126 ? -11.177 3.943 5.547 1.00 98.62 126 PHE A O 1
ATOM 973 N N . GLY A 1 127 ? -10.029 2.869 7.167 1.00 98.31 127 GLY A N 1
ATOM 974 C CA . GLY A 1 127 ? -11.043 3.010 8.211 1.00 98.31 127 GLY A CA 1
ATOM 975 C C . GLY A 1 127 ? -12.271 2.132 7.978 1.00 98.31 127 GLY A C 1
ATOM 976 O O . GLY A 1 127 ? -13.357 2.444 8.438 1.00 98.31 127 GLY A O 1
ATOM 977 N N . LYS A 1 128 ? -12.169 1.029 7.226 1.00 98.44 128 LYS A N 1
ATOM 978 C CA . LYS A 1 128 ? -13.322 0.162 6.918 1.00 98.44 128 LYS A CA 1
ATOM 979 C C . LYS A 1 128 ? -13.684 -0.731 8.112 1.00 98.44 128 LYS A C 1
ATOM 981 O O . LYS A 1 128 ? -13.657 -1.958 8.001 1.00 98.44 128 LYS A O 1
ATOM 986 N N . HIS A 1 129 ? -14.066 -0.116 9.235 1.00 98.12 129 HIS A N 1
ATOM 987 C CA . HIS A 1 129 ? -14.315 -0.753 10.532 1.00 98.12 129 HIS A CA 1
ATOM 988 C C . HIS A 1 129 ? -15.189 -2.007 10.423 1.00 98.12 129 HIS A C 1
ATOM 990 O O . HIS A 1 129 ? -14.820 -3.070 10.919 1.00 98.12 129 HIS A O 1
ATOM 996 N N . ALA A 1 130 ? -16.337 -1.911 9.743 1.00 98.19 130 ALA A N 1
ATOM 997 C CA . ALA A 1 130 ? -17.260 -3.036 9.609 1.00 98.19 130 ALA A CA 1
ATOM 998 C C . ALA A 1 130 ? -16.614 -4.245 8.905 1.00 98.19 130 ALA A C 1
ATOM 1000 O O . ALA A 1 130 ? -16.812 -5.381 9.333 1.00 98.19 130 ALA A O 1
ATOM 1001 N N . ALA A 1 131 ? -15.801 -4.003 7.872 1.00 98.38 131 ALA A N 1
ATOM 1002 C CA . ALA A 1 131 ? -15.092 -5.056 7.152 1.00 98.38 131 ALA A CA 1
ATOM 1003 C C . ALA A 1 131 ? -13.975 -5.666 8.008 1.00 98.38 131 ALA A C 1
ATOM 1005 O O . ALA A 1 131 ? -13.899 -6.887 8.120 1.00 98.38 131 ALA A O 1
ATOM 1006 N N . VAL A 1 132 ? -13.156 -4.835 8.663 1.00 98.44 132 VAL A N 1
ATOM 1007 C CA . VAL A 1 132 ? -12.087 -5.307 9.562 1.00 98.44 132 VAL A CA 1
ATOM 1008 C C . VAL A 1 132 ? -12.675 -6.156 10.690 1.00 98.44 132 VAL A C 1
ATOM 1010 O O . VAL A 1 132 ? -12.222 -7.277 10.922 1.00 98.44 132 VAL A O 1
ATOM 1013 N N . LYS A 1 133 ? -13.744 -5.678 11.337 1.00 98.44 133 LYS A N 1
ATOM 1014 C CA . LYS A 1 133 ? -14.458 -6.416 12.385 1.00 98.44 133 LYS A CA 1
ATOM 1015 C C . LYS A 1 133 ? -14.969 -7.765 11.880 1.00 98.44 133 LYS A C 1
ATOM 1017 O O . LYS A 1 133 ? -14.757 -8.774 12.549 1.00 98.44 133 LYS A O 1
ATOM 1022 N N . ALA A 1 134 ? -15.592 -7.800 10.702 1.00 98.62 134 ALA A N 1
ATOM 1023 C CA . ALA A 1 134 ? -16.086 -9.040 10.108 1.00 98.62 134 ALA A CA 1
ATOM 1024 C C . ALA A 1 134 ? -14.951 -10.033 9.795 1.00 98.62 134 ALA A C 1
ATOM 1026 O O . ALA A 1 134 ? -15.093 -11.221 10.079 1.00 98.62 134 ALA A O 1
ATOM 1027 N N . MET A 1 135 ? -13.806 -9.567 9.280 1.00 98.62 135 MET A N 1
ATOM 1028 C CA . MET A 1 135 ? -12.633 -10.421 9.035 1.00 98.62 135 MET A CA 1
ATOM 1029 C C . MET A 1 135 ? -12.089 -11.028 10.329 1.00 98.62 135 MET A C 1
ATOM 1031 O O . MET A 1 135 ? -11.812 -12.224 10.373 1.00 98.62 135 MET A O 1
ATOM 1035 N N . VAL A 1 136 ? -11.986 -10.231 11.397 1.00 98.38 136 VAL A N 1
ATOM 1036 C CA . VAL A 1 136 ? -11.527 -10.705 12.713 1.00 98.38 136 VAL A CA 1
ATOM 1037 C C . VAL A 1 136 ? -12.503 -11.706 13.327 1.00 98.38 136 VAL A C 1
ATOM 1039 O O . VAL A 1 136 ? -12.075 -12.690 13.923 1.00 98.38 136 VAL A O 1
ATOM 1042 N N . GLN A 1 137 ? -13.810 -11.490 13.171 1.00 98.56 137 GLN A N 1
ATOM 1043 C CA . GLN A 1 137 ? -14.830 -12.426 13.645 1.00 98.56 137 GLN A CA 1
ATOM 1044 C C . GLN A 1 137 ? -14.834 -13.737 12.849 1.00 98.56 137 GLN A C 1
ATOM 1046 O O . GLN A 1 137 ? -14.986 -14.802 13.440 1.00 98.56 137 GLN A O 1
ATOM 1051 N N . GLY A 1 138 ? -14.650 -13.669 11.527 1.00 98.50 138 GLY A N 1
ATOM 1052 C CA . GLY A 1 138 ? -14.601 -14.845 10.656 1.00 98.50 138 GLY A CA 1
ATOM 1053 C C . GLY A 1 138 ? -13.305 -15.649 10.776 1.00 98.50 138 GLY A C 1
ATOM 1054 O O . GLY A 1 138 ? -13.316 -16.858 10.563 1.00 98.50 138 GLY A O 1
ATOM 1055 N N . MET A 1 139 ? -12.198 -14.997 11.140 1.00 98.31 139 MET A N 1
ATOM 1056 C CA . MET A 1 139 ? -10.892 -15.627 11.340 1.00 98.31 139 MET A CA 1
ATOM 1057 C C . MET A 1 139 ? -10.213 -15.080 12.608 1.00 98.31 139 MET A C 1
ATOM 1059 O O . MET A 1 139 ? -9.302 -14.246 12.519 1.00 98.31 139 MET A O 1
ATOM 1063 N N . PRO A 1 140 ? -10.628 -15.529 13.807 1.00 97.75 140 PRO A N 1
ATOM 1064 C CA . PRO A 1 140 ? -10.051 -15.048 15.055 1.00 97.75 140 PRO A CA 1
ATOM 1065 C C . PRO A 1 140 ? -8.527 -15.205 15.088 1.00 97.75 140 PRO A C 1
ATOM 1067 O O . PRO A 1 140 ? -7.990 -16.302 14.957 1.00 97.75 140 PRO A O 1
ATOM 1070 N N . GLY A 1 141 ? -7.817 -14.097 15.302 1.00 97.12 141 GLY A N 1
ATOM 1071 C CA . GLY A 1 141 ? -6.356 -14.059 15.338 1.00 97.12 141 GLY A CA 1
ATOM 1072 C C . GLY A 1 141 ? -5.698 -13.467 14.099 1.00 97.12 141 GLY A C 1
ATOM 1073 O O . GLY A 1 141 ? -4.518 -13.131 14.180 1.00 97.12 141 GLY A O 1
ATOM 1074 N N . VAL A 1 142 ? -6.442 -13.249 13.009 1.00 97.75 142 VAL A N 1
ATOM 1075 C CA . VAL A 1 142 ? -5.926 -12.563 11.812 1.00 97.75 142 VAL A CA 1
ATOM 1076 C C . VAL A 1 142 ? -5.383 -11.163 12.125 1.00 97.75 142 VAL A C 1
ATOM 1078 O O . VAL A 1 142 ? -4.404 -10.738 11.535 1.00 97.75 142 VAL A O 1
ATOM 1081 N N . GLN A 1 143 ? -5.922 -10.464 13.127 1.00 96.50 143 GLN A N 1
ATOM 1082 C CA . GLN A 1 143 ? -5.415 -9.156 13.555 1.00 96.50 143 GLN A CA 1
ATOM 1083 C C . GLN A 1 143 ? -3.998 -9.184 14.150 1.00 96.50 143 GLN A C 1
ATOM 1085 O O . GLN A 1 143 ? -3.409 -8.128 14.353 1.00 96.50 143 GLN A O 1
ATOM 1090 N N . ARG A 1 144 ? -3.467 -10.374 14.469 1.00 96.81 144 ARG A N 1
ATOM 1091 C CA . ARG A 1 144 ? -2.104 -10.560 14.993 1.00 96.81 144 ARG A CA 1
ATOM 1092 C C . ARG A 1 144 ? -1.086 -10.900 13.905 1.00 96.81 144 ARG A C 1
ATOM 1094 O O . ARG A 1 144 ? 0.086 -11.068 14.227 1.00 96.81 144 ARG A O 1
ATOM 1101 N N . THR A 1 145 ? -1.505 -11.063 12.648 1.00 95.38 145 THR A N 1
ATOM 1102 C CA . THR A 1 145 ? -0.552 -11.279 11.553 1.00 95.38 145 THR A CA 1
ATOM 1103 C C . THR A 1 145 ? 0.253 -10.008 11.313 1.00 95.38 145 THR A C 1
ATOM 1105 O O . THR A 1 145 ? -0.290 -8.910 11.425 1.00 95.38 145 THR A O 1
ATOM 1108 N N . ALA A 1 146 ? 1.525 -10.158 10.958 1.00 93.81 146 ALA A N 1
ATOM 1109 C CA . ALA A 1 146 ? 2.368 -9.044 10.547 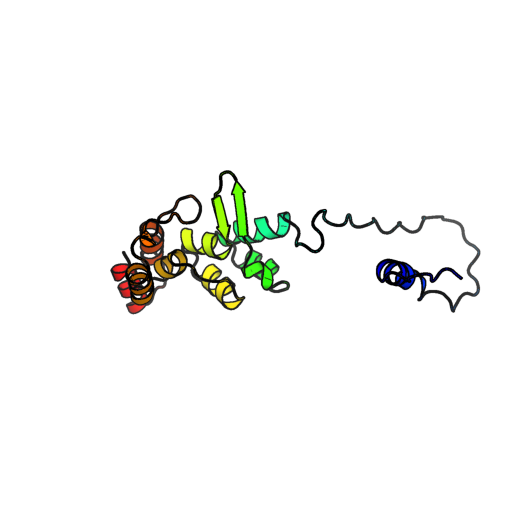1.00 93.81 146 ALA A CA 1
ATOM 1110 C C . ALA A 1 146 ? 1.981 -8.552 9.142 1.00 93.81 146 ALA A C 1
ATOM 1112 O O . ALA A 1 146 ? 1.689 -9.363 8.260 1.00 93.81 146 ALA A O 1
ATOM 1113 N N . GLY A 1 147 ? 1.965 -7.233 8.953 1.00 93.50 147 GLY A N 1
ATOM 1114 C CA . GLY A 1 147 ? 1.940 -6.603 7.635 1.00 93.50 147 GLY A CA 1
ATOM 1115 C C . GLY A 1 147 ? 3.356 -6.430 7.071 1.00 93.50 147 GLY A C 1
ATOM 1116 O O . GLY A 1 147 ? 4.310 -6.970 7.643 1.00 93.50 147 GLY A O 1
ATOM 1117 N N . PRO A 1 148 ? 3.506 -5.663 5.975 1.00 94.88 148 PRO A N 1
ATOM 1118 C CA . PRO A 1 148 ? 4.818 -5.300 5.439 1.00 94.88 148 PRO A CA 1
ATOM 1119 C C . PRO A 1 148 ? 5.729 -4.714 6.520 1.00 94.88 148 PRO A C 1
ATOM 1121 O O . PRO A 1 148 ? 5.254 -3.984 7.396 1.00 94.88 148 PRO A O 1
ATOM 1124 N N . HIS A 1 149 ? 7.014 -5.069 6.496 1.00 96.94 149 HIS A N 1
ATOM 1125 C CA . HIS A 1 149 ? 8.019 -4.633 7.472 1.00 96.94 149 HIS A CA 1
ATOM 1126 C C . HIS A 1 149 ? 7.682 -4.977 8.934 1.00 96.94 149 HIS A C 1
ATOM 1128 O O . HIS A 1 149 ? 8.159 -4.328 9.867 1.00 96.94 149 HIS A O 1
ATOM 1134 N N . GLY A 1 150 ? 6.823 -5.974 9.165 1.00 96.12 150 GLY A N 1
ATOM 1135 C CA . GLY A 1 150 ? 6.366 -6.324 10.509 1.00 96.12 150 GLY A CA 1
ATOM 1136 C C . GLY A 1 150 ? 5.348 -5.346 11.105 1.00 96.12 150 GLY A C 1
ATOM 1137 O O . GLY A 1 150 ? 5.009 -5.474 12.281 1.00 96.12 150 GLY A O 1
ATOM 1138 N N . ILE A 1 151 ? 4.852 -4.379 10.326 1.00 97.75 151 ILE A N 1
ATOM 1139 C CA . ILE A 1 151 ? 3.934 -3.344 10.807 1.00 97.75 151 ILE A CA 1
ATOM 1140 C C . ILE A 1 151 ? 2.577 -3.979 11.117 1.00 97.75 151 ILE A C 1
ATOM 1142 O O . ILE A 1 151 ? 1.957 -4.625 10.269 1.00 97.75 151 ILE A O 1
ATOM 1146 N N . ASP A 1 152 ? 2.106 -3.795 12.347 1.00 97.75 152 ASP A N 1
ATOM 1147 C CA . ASP A 1 152 ? 0.875 -4.420 12.821 1.00 97.75 152 ASP A CA 1
ATOM 1148 C C . ASP A 1 152 ? -0.401 -3.734 12.294 1.00 97.75 152 ASP A C 1
ATOM 1150 O O . ASP A 1 152 ? -0.386 -2.655 11.687 1.00 97.75 152 ASP A O 1
ATOM 1154 N N . LEU A 1 153 ? -1.546 -4.389 12.512 1.00 98.38 153 LEU A N 1
ATOM 1155 C CA . LEU A 1 153 ? -2.842 -3.903 12.039 1.00 98.38 153 LEU A CA 1
ATOM 1156 C C . LEU A 1 153 ? -3.250 -2.571 12.691 1.00 98.38 153 LEU A C 1
ATOM 1158 O O . LEU A 1 153 ? -3.813 -1.704 12.021 1.00 98.38 153 LEU A O 1
ATOM 1162 N N . LEU A 1 154 ? -2.949 -2.396 13.981 1.00 98.00 154 LEU A N 1
ATOM 1163 C CA . LEU A 1 154 ? -3.272 -1.180 14.731 1.00 98.00 154 LEU A CA 1
ATOM 1164 C C . LEU A 1 154 ? -2.510 0.034 14.188 1.00 98.00 154 LEU A C 1
ATOM 1166 O O . LEU A 1 154 ? -3.066 1.128 14.096 1.00 98.00 154 LEU A O 1
ATOM 1170 N N . THR A 1 155 ? -1.254 -0.152 13.789 1.00 98.31 155 THR A N 1
ATOM 1171 C CA . THR A 1 155 ? -0.433 0.902 13.193 1.00 98.31 155 THR A CA 1
ATOM 1172 C C . THR A 1 155 ? -1.028 1.367 11.868 1.00 98.31 155 THR A C 1
ATOM 1174 O O . THR A 1 155 ? -1.176 2.571 11.665 1.00 98.31 155 THR A O 1
ATOM 1177 N N . HIS A 1 156 ? -1.492 0.447 11.016 1.00 98.50 156 HIS A N 1
ATOM 1178 C CA . HIS A 1 156 ? -2.209 0.809 9.788 1.00 98.50 156 HIS A CA 1
ATOM 1179 C C . HIS A 1 156 ? -3.489 1.609 10.074 1.00 98.50 156 HIS A C 1
ATOM 1181 O O . HIS A 1 156 ? -3.735 2.621 9.418 1.00 98.50 156 HIS A O 1
ATOM 1187 N N . ALA A 1 157 ? -4.281 1.196 11.072 1.00 98.38 157 ALA A N 1
ATOM 1188 C CA . ALA A 1 157 ? -5.492 1.917 11.473 1.00 98.38 157 ALA A CA 1
ATOM 1189 C C . ALA A 1 157 ? -5.181 3.346 11.956 1.00 98.38 157 ALA A C 1
ATOM 1191 O O . ALA A 1 157 ? -5.821 4.303 11.524 1.00 98.38 157 ALA A O 1
ATOM 1192 N N . ARG A 1 158 ? -4.148 3.511 12.794 1.00 98.44 158 ARG A N 1
ATOM 1193 C CA . ARG A 1 158 ? -3.710 4.824 13.302 1.00 98.44 158 ARG A CA 1
ATOM 1194 C C . ARG A 1 158 ? -3.216 5.746 12.192 1.00 98.44 158 ARG A C 1
ATOM 1196 O O . ARG A 1 158 ? -3.540 6.930 12.196 1.00 98.44 158 ARG A O 1
ATOM 1203 N N . ILE A 1 159 ? -2.462 5.210 11.235 1.00 97.69 159 ILE A N 1
ATOM 1204 C CA . ILE A 1 159 ? -2.007 5.961 10.058 1.00 97.69 159 ILE A CA 1
ATOM 1205 C C . ILE A 1 159 ? -3.207 6.406 9.211 1.00 97.69 159 ILE A C 1
ATOM 1207 O O . ILE A 1 159 ? -3.274 7.561 8.786 1.00 97.69 159 ILE A O 1
ATOM 1211 N N . GLY A 1 160 ? -4.198 5.528 9.039 1.00 96.56 160 GLY A N 1
ATOM 1212 C CA . GLY A 1 160 ? -5.482 5.863 8.425 1.00 96.56 160 GLY A CA 1
ATOM 1213 C C . GLY A 1 160 ? -6.195 7.023 9.123 1.00 96.56 160 GLY A C 1
ATOM 1214 O O . GLY A 1 160 ? -6.558 8.000 8.469 1.00 96.56 160 GLY A O 1
ATOM 1215 N N . ALA A 1 161 ? -6.326 6.963 10.450 1.00 96.75 161 ALA A N 1
ATOM 1216 C CA . ALA A 1 161 ? -6.968 8.000 11.264 1.00 96.75 161 ALA A CA 1
ATOM 1217 C C . ALA A 1 161 ? -6.221 9.346 11.277 1.00 96.75 161 ALA A C 1
ATOM 1219 O O . ALA A 1 161 ? -6.837 10.387 11.486 1.00 96.75 161 ALA A O 1
ATOM 1220 N N . GLY A 1 162 ? -4.907 9.338 11.035 1.00 96.06 162 GLY A N 1
ATOM 1221 C CA . GLY A 1 162 ? -4.090 10.547 10.888 1.00 96.06 162 GLY A CA 1
ATOM 1222 C C . GLY A 1 162 ? -4.091 11.151 9.478 1.00 96.06 162 GLY A C 1
ATOM 1223 O O . GLY A 1 162 ? -3.393 12.141 9.239 1.00 96.06 162 GLY A O 1
ATOM 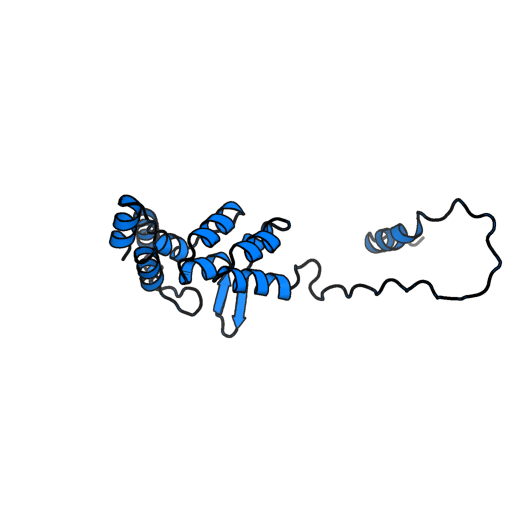1224 N N . SER A 1 163 ? -4.823 10.561 8.526 1.00 94.56 163 SER A N 1
ATOM 1225 C CA . SER A 1 163 ? -4.863 11.039 7.142 1.00 94.56 163 SER A CA 1
ATOM 1226 C C . SER A 1 163 ? -5.571 12.391 7.027 1.00 94.56 163 SER A C 1
ATOM 1228 O O . SER A 1 163 ? -6.579 12.657 7.674 1.00 94.56 163 SER A O 1
ATOM 1230 N N . LYS A 1 164 ? -5.057 13.260 6.154 1.00 93.38 164 LYS A N 1
ATOM 1231 C CA . LYS A 1 164 ? -5.663 14.570 5.874 1.00 93.38 164 LYS A CA 1
ATOM 1232 C C . LYS A 1 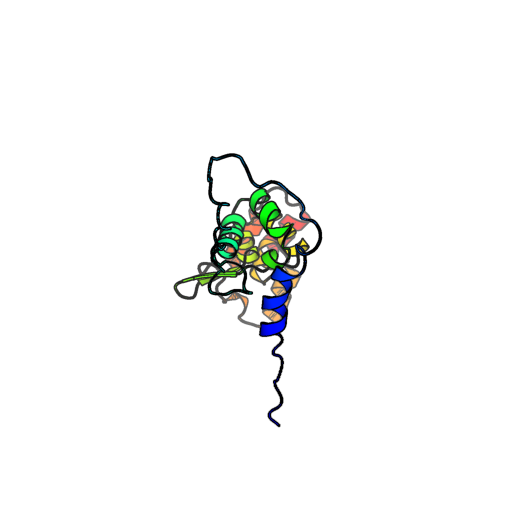164 ? -6.756 14.451 4.812 1.00 93.38 164 LYS A C 1
ATOM 1234 O O . LYS A 1 164 ? -6.693 13.580 3.950 1.00 93.38 164 LYS A O 1
ATOM 1239 N N . GLY A 1 165 ? -7.712 15.381 4.836 1.00 93.44 165 GLY A N 1
ATOM 1240 C CA . GLY A 1 165 ? -8.753 15.486 3.806 1.00 93.44 165 GLY A CA 1
ATOM 1241 C C . GLY A 1 165 ? -9.861 14.435 3.905 1.00 93.44 165 GLY A C 1
ATOM 1242 O O . GLY A 1 165 ? -10.584 14.240 2.933 1.00 93.44 165 GLY A O 1
ATOM 1243 N N . LEU A 1 166 ? -9.992 13.765 5.054 1.00 95.19 166 LEU A N 1
ATOM 1244 C CA . LEU A 1 166 ? -11.100 12.854 5.324 1.00 95.19 166 LEU A CA 1
ATOM 1245 C C . LEU A 1 166 ? -12.402 13.635 5.523 1.00 95.19 166 LEU A C 1
ATOM 1247 O O . LEU A 1 166 ? -12.422 14.704 6.139 1.00 95.19 166 LEU A O 1
ATOM 1251 N N . SER A 1 167 ? -13.505 13.078 5.029 1.00 96.56 167 SER A N 1
ATOM 1252 C CA . SER A 1 167 ? -14.838 13.510 5.451 1.00 96.56 167 SER A CA 1
ATOM 1253 C C . SER A 1 167 ? -15.072 13.190 6.934 1.00 96.56 167 SER A C 1
ATOM 1255 O O . SER A 1 167 ? -14.411 12.322 7.503 1.00 96.56 167 SER A O 1
ATOM 1257 N N . ALA A 1 168 ? -16.056 13.842 7.562 1.00 96.75 168 ALA A N 1
ATOM 1258 C CA . ALA A 1 168 ? -16.412 13.559 8.956 1.00 96.75 168 ALA A CA 1
ATOM 1259 C C . ALA A 1 168 ? -16.760 12.075 9.182 1.00 96.75 168 ALA A C 1
ATOM 1261 O O . ALA A 1 168 ? -16.352 11.494 10.182 1.00 96.75 168 ALA A O 1
ATOM 1262 N N . GLN A 1 169 ? -17.446 11.449 8.218 1.00 95.88 169 GLN A N 1
ATOM 1263 C CA . GLN A 1 169 ? -17.787 10.031 8.302 1.00 95.88 169 GLN A CA 1
ATOM 1264 C C . GLN A 1 169 ? -16.553 9.131 8.186 1.00 95.88 169 GLN A C 1
ATOM 1266 O O . GLN A 1 169 ? -16.434 8.167 8.934 1.00 95.88 169 GLN A O 1
ATOM 1271 N N . GLU A 1 170 ? -15.630 9.433 7.267 1.00 96.00 170 GLU A N 1
ATOM 1272 C CA . GLU A 1 170 ? -14.379 8.675 7.149 1.00 96.00 170 GLU A CA 1
ATOM 1273 C C . GLU A 1 170 ? -13.505 8.819 8.395 1.00 96.00 170 GLU A C 1
ATOM 1275 O O . GLU A 1 170 ? -12.873 7.848 8.800 1.00 96.00 170 GLU A O 1
ATOM 1280 N N . GLN A 1 171 ? -13.478 10.008 9.002 1.00 97.00 171 GLN A N 1
ATOM 1281 C CA . GLN A 1 171 ? -12.766 10.249 10.252 1.00 97.00 171 GLN A CA 1
ATOM 1282 C C . GLN A 1 171 ? -13.340 9.386 11.384 1.00 97.00 171 GLN A C 1
ATOM 1284 O O . GLN A 1 171 ? -12.591 8.662 12.035 1.00 97.00 171 GLN A O 1
ATOM 1289 N N . GLU A 1 172 ? -14.664 9.397 11.568 1.00 97.31 172 GLU A N 1
ATOM 1290 C CA . GLU A 1 172 ? -15.351 8.562 12.561 1.00 97.31 172 GLU A CA 1
ATOM 1291 C C . GLU A 1 172 ? -15.094 7.063 12.321 1.00 97.31 172 GLU A C 1
ATOM 1293 O O . GLU A 1 172 ? -14.794 6.304 13.243 1.00 97.31 172 GLU A O 1
ATOM 1298 N N . ASP A 1 173 ? -15.172 6.622 11.067 1.00 97.62 173 ASP A N 1
ATOM 1299 C CA . ASP A 1 173 ? -14.927 5.234 10.678 1.00 97.62 173 ASP A CA 1
ATOM 1300 C C . ASP A 1 173 ? -13.473 4.800 10.955 1.00 97.62 173 ASP A C 1
ATOM 1302 O O . ASP A 1 173 ? -13.230 3.694 11.456 1.00 97.62 173 ASP A O 1
ATOM 1306 N N . CYS A 1 174 ? -12.499 5.678 10.694 1.00 97.19 174 CYS A N 1
ATOM 1307 C CA . CYS A 1 174 ? -11.104 5.471 11.074 1.00 97.19 174 CYS A CA 1
ATOM 1308 C C . CYS A 1 174 ? -10.939 5.380 12.599 1.00 97.19 174 CYS A C 1
ATOM 1310 O O . CYS A 1 174 ? -10.305 4.443 13.079 1.00 97.19 174 CYS A O 1
ATOM 1312 N N . GLU A 1 175 ? -11.540 6.293 13.364 1.00 96.81 175 GLU A N 1
ATOM 1313 C CA . GLU A 1 175 ? -11.467 6.306 14.833 1.00 96.81 175 GLU A CA 1
ATOM 1314 C C . GLU A 1 175 ? -12.058 5.044 15.456 1.00 96.81 175 GLU A C 1
ATOM 1316 O O . GLU A 1 175 ? -11.483 4.488 16.384 1.00 96.81 175 GLU A O 1
ATOM 1321 N N . ARG A 1 176 ? -13.158 4.528 14.904 1.00 97.69 176 ARG A N 1
ATOM 1322 C CA . ARG A 1 176 ? -13.742 3.250 15.335 1.00 97.69 176 ARG A CA 1
ATOM 1323 C C . ARG A 1 176 ? -12.876 2.041 14.991 1.00 97.69 176 ARG A C 1
ATOM 1325 O O . ARG A 1 176 ? -13.088 0.962 15.544 1.00 97.69 176 ARG A O 1
ATOM 1332 N N . THR A 1 177 ? -12.005 2.160 13.992 1.00 97.50 177 THR A N 1
ATOM 1333 C CA . THR A 1 177 ? -11.116 1.074 13.549 1.00 97.50 177 THR A CA 1
ATOM 1334 C C . THR A 1 177 ? -9.891 0.927 14.459 1.00 97.50 177 THR A C 1
ATOM 1336 O O . THR A 1 177 ? -9.357 -0.179 14.549 1.00 97.50 177 THR A O 1
ATOM 1339 N N . VAL A 1 178 ? -9.463 2.015 15.110 1.00 95.12 178 VAL A N 1
ATOM 1340 C CA . VAL A 1 178 ? -8.371 2.059 16.103 1.00 95.12 178 VAL A CA 1
ATOM 1341 C C . VAL A 1 178 ? -8.807 1.434 17.427 1.00 95.12 178 VAL A C 1
ATOM 1343 O O . VAL A 1 178 ? -7.963 0.723 18.019 1.00 95.12 178 VAL A O 1
#

Sequence (178 aa):
MKEVLLSRRAAVKSTLLGMVAVSLPNLVRAGGGAAPRLLEEAEIFHRYPSIDDAIVSTVVGKSHFDLEAVQQLVEPRPELARATWDWSFGDWESALGAASHVGRRDIANYLIGKGARPTIFTYAMFGKHAAVKAMVQGMPGVQRTAGPHGIDLLTHARIGAGSKGLSAQEQEDCERTV